Protein AF-A0A7X7LX62-F1 (afdb_monomer)

Secondary structure (DSSP, 8-state):
-IIIIIIHHHHHIIIIIIIIIIIIHHTT-HHHHHHHHHHHHHHHHHHHHHHHHHHHHHHH-HHHHHHHHHHHHHHHHHHHHHHHHHHHHHHGGGHHHHHHHHHHHHHHHHHHTT---

Organism: NCBI:txid1792543

Foldseek 3Di:
DQPLQQQLLLCLCLPLVPQQVPQCVVVVNVVVNVVCVCSNVVNVVVVVVVLVVLLVQLVVDVVSLVVSLVVNVVSNVVNLVVCLVVLCVRPPPCSVVVSVVSSVVSQVSSVVSVHHD

Structure (mmCIF, N/CA/C/O backbone):
data_AF-A0A7X7LX62-F1
#
_entry.id   AF-A0A7X7LX62-F1
#
loop_
_atom_site.group_PDB
_atom_site.id
_atom_site.type_symbol
_atom_site.label_atom_id
_atom_site.label_alt_id
_atom_site.label_comp_id
_atom_site.label_asym_id
_atom_site.label_entity_id
_atom_site.label_seq_id
_atom_site.pdbx_PDB_ins_code
_atom_site.Cartn_x
_atom_site.Cartn_y
_atom_site.Cartn_z
_atom_site.occupancy
_atom_site.B_iso_or_equiv
_atom_site.auth_seq_id
_atom_site.auth_comp_id
_atom_site.auth_asym_id
_atom_site.auth_atom_id
_atom_site.pdbx_PDB_model_num
ATOM 1 N N . VAL A 1 1 ? -6.828 7.162 7.635 1.00 95.69 1 VAL A N 1
ATOM 2 C CA . VAL A 1 1 ? -7.080 5.825 7.038 1.00 95.69 1 VAL A CA 1
ATOM 3 C C . VAL A 1 1 ? -6.898 5.835 5.524 1.00 95.69 1 VAL A C 1
ATOM 5 O O . VAL A 1 1 ? -5.936 5.240 5.070 1.00 95.69 1 VAL A O 1
ATOM 8 N N . ALA A 1 2 ? -7.731 6.539 4.746 1.00 98.12 2 ALA A N 1
ATOM 9 C CA . ALA A 1 2 ? -7.665 6.495 3.277 1.00 98.12 2 ALA A CA 1
ATOM 10 C C . ALA A 1 2 ? -6.294 6.885 2.683 1.00 98.12 2 ALA A C 1
ATOM 12 O O . ALA A 1 2 ? -5.709 6.101 1.949 1.00 98.12 2 ALA A O 1
ATOM 13 N N . GLN A 1 3 ? -5.763 8.059 3.044 1.00 98.31 3 GLN A N 1
ATOM 14 C CA . GLN A 1 3 ? -4.484 8.549 2.514 1.00 98.31 3 GLN A CA 1
ATOM 15 C C . GLN A 1 3 ? -3.289 7.809 3.131 1.00 98.31 3 GLN A C 1
ATOM 17 O O . GLN A 1 3 ? -2.702 6.938 2.502 1.00 98.31 3 GLN A O 1
ATOM 22 N N . ASN A 1 4 ? -2.970 8.110 4.396 1.00 98.31 4 ASN A N 1
ATOM 23 C CA . ASN A 1 4 ? -1.693 7.695 4.989 1.00 98.31 4 ASN A CA 1
ATOM 24 C C . ASN A 1 4 ? -1.580 6.210 5.316 1.00 98.31 4 ASN A C 1
ATOM 26 O O . ASN A 1 4 ? -0.478 5.714 5.518 1.00 98.31 4 ASN A O 1
ATOM 30 N N . VAL A 1 5 ? -2.710 5.499 5.388 1.00 98.31 5 VAL A N 1
ATOM 31 C CA . VAL A 1 5 ? -2.693 4.057 5.633 1.00 98.31 5 VAL A CA 1
ATOM 32 C C . VAL A 1 5 ? -2.868 3.327 4.315 1.00 98.31 5 VAL A C 1
ATOM 34 O O . VAL A 1 5 ? -1.946 2.639 3.904 1.00 98.31 5 VAL A O 1
ATOM 37 N N . ALA A 1 6 ? -4.019 3.479 3.655 1.00 98.56 6 ALA A N 1
ATOM 38 C CA . ALA A 1 6 ? -4.370 2.664 2.497 1.00 98.56 6 ALA A CA 1
ATOM 39 C C . ALA A 1 6 ? -3.624 3.070 1.217 1.00 98.56 6 ALA A C 1
ATOM 41 O O . ALA A 1 6 ? -2.967 2.223 0.62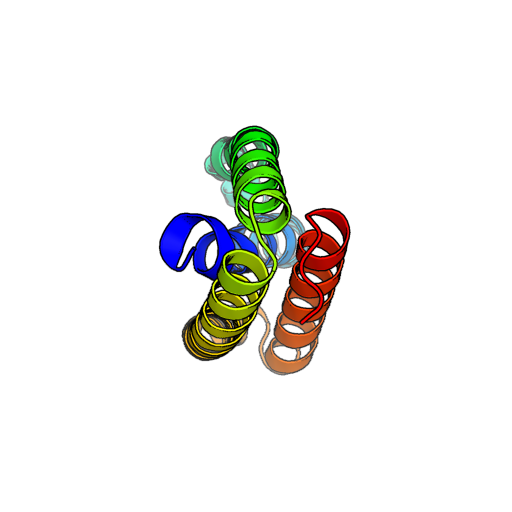5 1.00 98.56 6 ALA A O 1
ATOM 42 N N . LEU A 1 7 ? -3.705 4.332 0.778 1.00 98.69 7 LEU A N 1
ATOM 43 C CA . LEU A 1 7 ? -3.017 4.761 -0.444 1.00 98.69 7 LEU A CA 1
ATOM 44 C C . LEU A 1 7 ? -1.499 4.713 -0.270 1.00 98.69 7 LEU A C 1
ATOM 46 O O . LEU A 1 7 ? -0.842 3.967 -0.988 1.00 98.69 7 LEU A O 1
ATOM 50 N N . ASP A 1 8 ? -0.953 5.431 0.713 1.00 98.62 8 ASP A N 1
ATOM 51 C CA . ASP A 1 8 ? 0.497 5.491 0.933 1.00 98.62 8 ASP A CA 1
ATOM 52 C C . ASP A 1 8 ? 1.055 4.093 1.278 1.00 98.62 8 ASP A C 1
ATOM 54 O O . ASP A 1 8 ? 2.149 3.727 0.856 1.00 98.62 8 ASP A O 1
ATOM 58 N N . GLY A 1 9 ? 0.268 3.265 1.977 1.00 98.19 9 GLY A N 1
ATOM 59 C CA . GLY A 1 9 ? 0.634 1.895 2.339 1.00 98.19 9 GLY A CA 1
ATOM 60 C C . GLY A 1 9 ? 0.782 0.916 1.184 1.00 98.19 9 GLY A C 1
ATOM 61 O O . GLY A 1 9 ? 1.445 -0.098 1.376 1.00 98.19 9 GLY A O 1
ATOM 62 N N . LEU A 1 10 ? 0.178 1.204 0.032 1.00 98.69 10 LEU A N 1
ATOM 63 C CA . LEU A 1 10 ? 0.346 0.419 -1.191 1.00 98.69 10 LEU A CA 1
ATOM 64 C C . LEU A 1 10 ? 1.269 1.134 -2.182 1.00 98.69 10 LEU A C 1
ATOM 66 O O . LEU A 1 10 ? 2.100 0.496 -2.817 1.00 98.69 10 LEU A O 1
ATOM 70 N N . LEU A 1 11 ? 1.149 2.459 -2.294 1.00 98.50 11 LEU A N 1
ATOM 71 C CA . LEU A 1 11 ? 1.892 3.271 -3.252 1.00 98.50 11 LEU A CA 1
ATOM 72 C C . LEU A 1 11 ? 3.391 3.233 -2.981 1.00 98.50 11 LEU A C 1
ATOM 74 O O . LEU A 1 11 ? 4.149 3.008 -3.917 1.00 98.50 11 LEU A O 1
ATOM 78 N N . TYR A 1 12 ? 3.828 3.448 -1.737 1.00 98.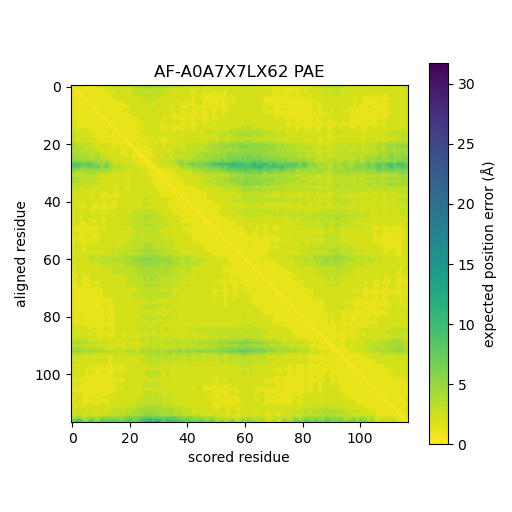38 12 TYR A N 1
ATOM 79 C CA . TYR A 1 12 ? 5.261 3.553 -1.457 1.00 98.38 12 TYR A CA 1
ATOM 80 C C . TYR A 1 12 ? 6.014 2.236 -1.690 1.00 98.38 12 TYR A C 1
ATOM 82 O O . TYR A 1 12 ? 7.003 2.276 -2.424 1.00 98.38 12 TYR A O 1
ATOM 90 N N . PRO A 1 13 ? 5.537 1.079 -1.182 1.00 97.69 13 PRO A N 1
ATOM 91 C CA . PRO A 1 13 ?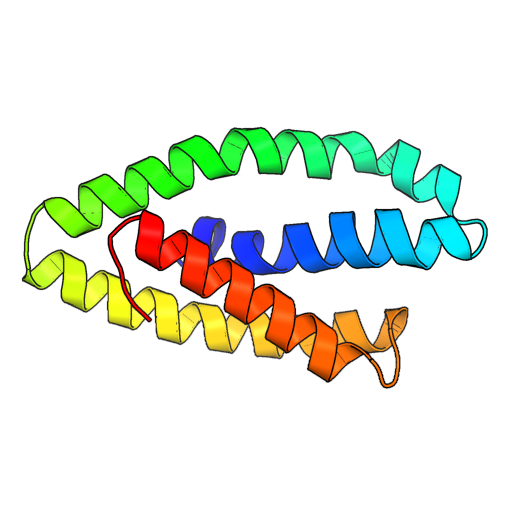 6.153 -0.205 -1.506 1.00 97.69 13 PRO A CA 1
ATOM 92 C C . PRO A 1 13 ? 6.113 -0.515 -3.006 1.00 97.69 13 PRO A C 1
ATOM 94 O O . PRO A 1 13 ? 7.120 -0.902 -3.586 1.00 97.69 13 PRO A O 1
ATOM 97 N N . LEU A 1 14 ? 4.975 -0.288 -3.672 1.00 98.25 14 LEU A N 1
ATOM 98 C CA . LEU A 1 14 ? 4.847 -0.591 -5.098 1.00 98.25 14 LEU A CA 1
ATOM 99 C C . LEU A 1 14 ? 5.778 0.271 -5.962 1.00 98.25 14 LEU A C 1
ATOM 101 O O . LEU A 1 14 ? 6.448 -0.241 -6.854 1.00 98.25 14 LEU A O 1
ATOM 105 N N . VAL A 1 15 ? 5.780 1.586 -5.745 1.00 97.81 15 VAL A N 1
ATOM 106 C CA . VAL A 1 15 ? 6.468 2.533 -6.627 1.00 97.81 15 VAL A CA 1
ATOM 107 C C . VAL A 1 15 ? 7.946 2.622 -6.290 1.00 97.81 15 VAL A C 1
ATOM 109 O O . VAL A 1 15 ? 8.770 2.456 -7.183 1.00 97.81 15 VAL A O 1
ATOM 112 N N . TYR A 1 16 ? 8.293 2.902 -5.037 1.00 97.25 16 TYR A N 1
ATOM 113 C CA . TYR A 1 16 ? 9.678 3.211 -4.693 1.00 97.25 16 TYR A CA 1
ATOM 114 C C . TYR A 1 16 ? 10.494 1.948 -4.437 1.00 97.25 16 TYR A C 1
ATOM 116 O O . TYR A 1 16 ? 11.588 1.840 -4.974 1.00 97.25 16 TYR A O 1
ATOM 124 N N . GLU A 1 17 ? 9.939 0.958 -3.734 1.00 94.88 17 GLU A N 1
ATOM 125 C CA . GLU A 1 17 ? 10.665 -0.292 -3.472 1.00 94.88 17 GLU A CA 1
ATOM 126 C C . GLU A 1 17 ? 10.639 -1.206 -4.719 1.00 94.88 17 GLU A C 1
ATOM 128 O O . GLU A 1 17 ? 11.677 -1.493 -5.307 1.00 94.88 17 GLU A O 1
ATOM 133 N N . THR A 1 18 ? 9.462 -1.608 -5.216 1.00 95.50 18 THR A N 1
ATOM 134 C CA . THR A 1 18 ? 9.402 -2.580 -6.327 1.00 95.50 18 THR A CA 1
ATOM 135 C C . THR A 1 18 ? 9.699 -1.978 -7.705 1.00 95.50 18 THR A C 1
ATOM 137 O O . THR A 1 18 ? 10.492 -2.523 -8.471 1.00 95.50 18 THR A O 1
ATOM 140 N N . ILE A 1 19 ? 9.045 -0.882 -8.097 1.00 96.06 19 ILE A N 1
ATOM 141 C CA . ILE A 1 19 ? 9.216 -0.353 -9.462 1.00 96.06 19 ILE A CA 1
ATOM 142 C C . ILE A 1 19 ? 10.569 0.345 -9.618 1.00 96.06 19 ILE A C 1
ATOM 144 O O . ILE A 1 19 ? 11.269 0.093 -10.599 1.00 96.06 19 ILE A O 1
ATOM 148 N N . VAL A 1 20 ? 10.931 1.234 -8.694 1.00 95.81 20 VAL A N 1
ATOM 149 C CA . VAL A 1 20 ? 12.156 2.029 -8.816 1.00 95.81 20 VAL A CA 1
ATOM 150 C C . VAL A 1 20 ? 13.383 1.236 -8.370 1.00 95.81 20 VAL A C 1
ATOM 152 O O . VAL A 1 20 ? 14.283 1.024 -9.192 1.00 95.81 20 VAL A O 1
ATOM 155 N N . ASP A 1 21 ? 13.421 0.793 -7.113 1.00 92.88 21 ASP A N 1
ATOM 156 C CA . ASP A 1 21 ? 14.633 0.207 -6.535 1.00 92.88 21 ASP A CA 1
ATOM 157 C C . ASP A 1 21 ? 14.946 -1.179 -7.123 1.00 92.88 21 ASP A C 1
ATOM 159 O O . ASP A 1 21 ? 16.120 -1.454 -7.377 1.00 92.88 21 ASP A O 1
ATOM 163 N N . ASP A 1 22 ? 13.936 -1.991 -7.464 1.00 92.31 22 ASP A N 1
ATOM 164 C CA . ASP A 1 22 ? 14.161 -3.286 -8.124 1.00 92.31 22 ASP A CA 1
ATOM 165 C C . ASP A 1 22 ? 14.148 -3.184 -9.662 1.00 92.31 22 ASP A C 1
ATOM 167 O O . ASP A 1 22 ? 15.162 -3.415 -10.333 1.00 92.31 22 ASP A O 1
ATOM 171 N N . VAL A 1 23 ? 12.995 -2.860 -10.262 1.00 93.00 23 VAL A N 1
ATOM 172 C CA . VAL A 1 23 ? 12.797 -3.032 -11.713 1.00 93.00 23 VAL A CA 1
ATOM 173 C C . VAL A 1 23 ? 13.586 -2.017 -12.532 1.00 93.00 23 VAL A C 1
ATOM 175 O O . VAL A 1 23 ? 14.375 -2.421 -13.390 1.00 93.00 23 VAL A O 1
ATOM 178 N N . LEU A 1 24 ? 13.422 -0.718 -12.280 1.00 91.81 24 LEU A N 1
ATOM 179 C CA . LEU A 1 24 ? 14.117 0.314 -13.050 1.00 91.81 24 LEU A CA 1
ATOM 180 C C . LEU A 1 24 ? 15.624 0.246 -12.831 1.00 91.81 24 LEU A C 1
ATOM 182 O O . LEU A 1 24 ? 16.369 0.303 -13.808 1.00 91.81 24 LEU A O 1
ATOM 186 N N . SER A 1 25 ? 16.089 0.058 -11.594 1.00 92.00 25 SER A N 1
ATOM 187 C CA . SER A 1 25 ? 17.517 -0.128 -11.315 1.00 92.00 25 SER A CA 1
ATOM 188 C C . SER A 1 25 ? 18.121 -1.285 -12.114 1.00 92.00 25 SER A C 1
ATOM 190 O O . SER A 1 25 ? 19.188 -1.112 -12.705 1.00 92.00 25 SER A O 1
ATOM 192 N N . SER A 1 26 ? 17.422 -2.423 -12.230 1.00 91.81 26 SER A N 1
ATOM 193 C CA . SER A 1 26 ? 17.882 -3.560 -13.047 1.00 91.81 26 SER A CA 1
ATOM 194 C C . SER A 1 26 ? 17.950 -3.262 -14.555 1.00 91.81 26 SER A C 1
ATOM 196 O O . SER A 1 26 ? 18.684 -3.926 -15.285 1.00 91.81 26 SER A O 1
ATOM 198 N N . GLN A 1 27 ? 17.230 -2.236 -15.022 1.00 92.75 27 GLN A N 1
ATOM 199 C CA . GLN A 1 27 ? 17.168 -1.797 -16.421 1.00 92.75 27 GLN A CA 1
ATOM 200 C C . GLN A 1 27 ? 18.012 -0.535 -16.694 1.00 92.75 27 GLN A C 1
ATOM 202 O O . GLN A 1 27 ? 17.824 0.135 -17.708 1.00 92.75 27 GLN A O 1
ATOM 207 N N . GLY A 1 28 ? 18.952 -0.195 -15.803 1.00 92.06 28 GLY A N 1
ATOM 208 C CA . GLY A 1 28 ? 19.841 0.966 -15.954 1.00 92.06 28 GLY A CA 1
ATOM 209 C C . GLY A 1 28 ? 19.292 2.278 -15.377 1.00 92.06 28 GLY A C 1
ATOM 210 O O . GLY A 1 28 ? 19.889 3.335 -15.564 1.00 92.06 28 GLY A O 1
ATOM 211 N N . GLY A 1 29 ? 18.178 2.222 -14.647 1.00 92.81 29 GLY A N 1
ATOM 212 C CA . GLY A 1 29 ? 17.510 3.349 -13.995 1.00 92.81 29 GLY A CA 1
ATOM 213 C C . GLY A 1 29 ? 18.055 3.726 -12.613 1.00 92.81 29 GLY A C 1
ATOM 214 O O . GLY A 1 29 ? 17.382 4.451 -11.889 1.00 92.81 29 GLY A O 1
ATOM 215 N N . THR A 1 30 ? 19.257 3.287 -12.226 1.00 93.88 30 THR A N 1
ATOM 216 C CA . THR A 1 30 ? 19.826 3.517 -10.879 1.00 93.88 30 THR A CA 1
ATOM 217 C C . THR A 1 30 ? 19.871 4.995 -10.471 1.00 93.88 30 THR A C 1
ATOM 219 O O . THR A 1 30 ? 19.681 5.322 -9.304 1.00 93.88 30 THR A O 1
ATOM 222 N N . ALA A 1 31 ? 20.074 5.916 -11.421 1.00 95.50 31 ALA A N 1
ATOM 223 C CA . ALA A 1 31 ? 20.039 7.350 -11.129 1.00 95.50 31 ALA A CA 1
ATOM 224 C C . ALA A 1 31 ? 18.663 7.812 -10.609 1.00 95.50 31 ALA A C 1
ATOM 226 O O . ALA A 1 31 ? 18.601 8.719 -9.784 1.00 95.50 31 ALA A O 1
ATOM 227 N N . VAL A 1 32 ? 17.570 7.178 -11.051 1.00 94.69 32 VAL A N 1
ATOM 228 C CA . VAL A 1 32 ? 16.217 7.456 -10.550 1.00 94.69 32 VAL A CA 1
ATOM 229 C C . VAL A 1 32 ? 16.095 7.004 -9.099 1.00 94.69 32 VAL A C 1
ATOM 231 O O . 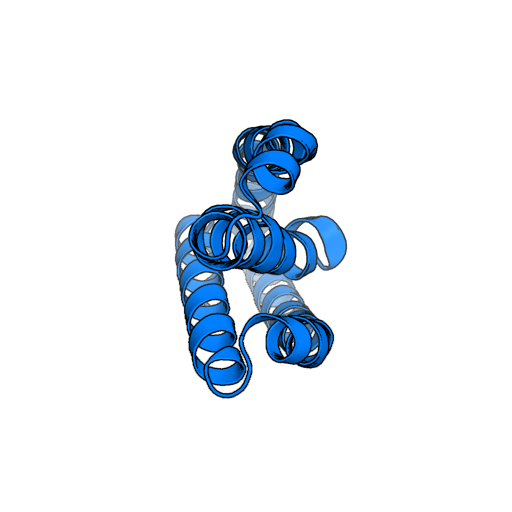VAL A 1 32 ? 15.680 7.812 -8.277 1.00 94.69 32 VAL A O 1
ATOM 234 N N . ALA A 1 33 ? 16.548 5.789 -8.769 1.00 93.75 33 ALA A N 1
ATOM 235 C CA . ALA A 1 33 ? 16.569 5.289 -7.391 1.00 93.75 33 ALA A CA 1
ATOM 236 C C . ALA A 1 33 ? 17.339 6.232 -6.451 1.00 93.75 33 ALA A C 1
ATOM 238 O O . ALA A 1 33 ? 16.833 6.631 -5.405 1.00 93.75 33 ALA A O 1
ATOM 239 N N . MET A 1 34 ? 18.511 6.717 -6.880 1.00 95.00 34 MET A N 1
ATOM 240 C CA . MET A 1 34 ? 19.279 7.705 -6.110 1.00 95.00 34 MET A CA 1
ATOM 241 C C . MET A 1 34 ? 18.515 9.019 -5.885 1.00 95.00 34 MET A C 1
ATOM 243 O O . MET A 1 34 ? 18.599 9.602 -4.805 1.00 95.00 34 MET A O 1
ATOM 247 N N . LEU A 1 35 ? 17.775 9.499 -6.889 1.00 97.50 35 LEU A N 1
ATOM 248 C CA . LEU A 1 35 ? 16.977 10.725 -6.787 1.00 97.50 35 LEU A CA 1
ATOM 249 C C . LEU A 1 35 ? 15.721 10.544 -5.925 1.00 97.50 35 LEU A C 1
ATOM 251 O O . LEU A 1 35 ? 15.204 11.531 -5.401 1.00 97.50 35 LEU A O 1
ATOM 255 N N . THR A 1 36 ? 15.231 9.311 -5.771 1.00 96.94 36 THR A N 1
ATOM 256 C CA . THR A 1 36 ? 14.017 9.002 -5.007 1.00 96.94 36 THR A CA 1
ATOM 257 C C . THR A 1 36 ? 14.270 8.335 -3.658 1.00 96.94 36 THR A C 1
ATOM 259 O O . THR A 1 36 ? 13.307 8.040 -2.956 1.00 96.94 36 THR A O 1
ATOM 262 N N . GLN A 1 37 ? 15.527 8.155 -3.244 1.00 95.94 37 GLN A N 1
ATOM 263 C CA . GLN A 1 37 ? 15.878 7.519 -1.966 1.00 95.94 37 GLN A CA 1
ATOM 264 C C . GLN A 1 37 ? 15.168 8.163 -0.766 1.00 95.94 37 GLN A C 1
ATOM 266 O O . GLN A 1 37 ? 14.711 7.476 0.146 1.00 95.94 37 GLN A O 1
ATOM 271 N N . PHE A 1 38 ? 15.010 9.491 -0.798 1.00 97.44 38 PHE A N 1
ATOM 272 C CA . PHE A 1 38 ? 14.294 10.227 0.241 1.00 97.44 38 PHE A CA 1
ATOM 273 C C . PHE A 1 38 ? 12.872 9.692 0.468 1.00 97.44 38 PHE A C 1
ATOM 275 O O . PHE A 1 38 ? 12.406 9.659 1.601 1.00 97.44 38 PHE A O 1
ATOM 282 N N . MET A 1 39 ? 12.175 9.265 -0.587 1.00 98.00 39 MET A N 1
ATOM 283 C CA . MET A 1 39 ? 10.795 8.792 -0.504 1.00 98.00 39 MET A CA 1
ATOM 284 C C . MET A 1 39 ? 10.713 7.459 0.246 1.00 98.00 39 MET A C 1
ATOM 286 O O . MET A 1 39 ? 9.829 7.297 1.092 1.00 98.00 39 MET A O 1
ATOM 290 N N . THR A 1 40 ? 11.651 6.544 -0.015 1.00 95.12 40 THR A N 1
ATOM 291 C CA . THR A 1 40 ? 11.777 5.261 0.694 1.00 95.12 40 THR A CA 1
ATOM 292 C C . THR A 1 40 ? 12.075 5.490 2.177 1.00 95.12 40 THR A C 1
ATOM 294 O O . THR A 1 40 ? 11.363 4.975 3.046 1.00 95.12 40 THR A O 1
ATOM 297 N N . ASP A 1 41 ? 13.062 6.337 2.483 1.00 96.94 41 ASP A N 1
ATOM 298 C CA . ASP A 1 41 ? 13.470 6.628 3.862 1.00 96.94 41 ASP A CA 1
ATOM 299 C C . ASP A 1 41 ? 12.347 7.324 4.648 1.00 96.94 41 ASP A C 1
ATOM 301 O O . ASP A 1 41 ? 12.009 6.932 5.771 1.00 96.94 41 ASP A O 1
ATOM 305 N N . TRP A 1 42 ? 11.705 8.318 4.028 1.00 97.75 42 TRP A N 1
ATOM 306 C CA . TRP A 1 42 ? 10.589 9.053 4.616 1.00 97.75 42 TRP A CA 1
ATOM 307 C C . TRP A 1 42 ? 9.413 8.133 4.940 1.00 97.75 42 TRP A C 1
ATOM 309 O O . TRP A 1 42 ? 8.821 8.237 6.017 1.00 97.75 42 TRP A O 1
ATOM 319 N N . PHE A 1 43 ? 9.066 7.202 4.051 1.00 97.75 43 PHE A N 1
ATOM 320 C CA . PHE A 1 43 ? 7.978 6.265 4.314 1.00 97.75 43 PHE A CA 1
ATOM 321 C C . PHE A 1 43 ? 8.330 5.264 5.416 1.00 97.75 43 PHE A C 1
ATOM 323 O O . PHE A 1 43 ? 7.503 4.991 6.291 1.00 97.75 43 PHE A O 1
ATOM 330 N N . ALA A 1 44 ? 9.564 4.754 5.432 1.00 96.56 44 ALA A N 1
ATOM 331 C CA . ALA A 1 44 ? 10.040 3.861 6.484 1.00 96.56 44 ALA A CA 1
ATOM 332 C C . ALA A 1 44 ? 9.969 4.511 7.879 1.00 96.56 44 ALA A C 1
ATOM 334 O O . ALA A 1 44 ? 9.677 3.825 8.869 1.00 96.56 44 ALA A O 1
ATOM 335 N N . GLU A 1 45 ? 10.201 5.822 7.970 1.00 97.62 45 GLU A N 1
ATOM 336 C CA . GLU A 1 45 ? 10.025 6.595 9.197 1.00 97.62 45 GLU A CA 1
ATOM 337 C C . GLU A 1 45 ? 8.546 6.860 9.507 1.00 97.62 45 GLU A C 1
ATOM 339 O O . GLU A 1 45 ? 8.056 6.490 10.579 1.00 97.62 45 GLU A O 1
ATOM 344 N N . THR A 1 46 ? 7.813 7.465 8.571 1.00 97.00 46 THR A N 1
ATOM 345 C CA . THR A 1 46 ? 6.451 7.958 8.814 1.00 97.00 46 THR A CA 1
ATOM 346 C C . THR A 1 46 ? 5.435 6.845 9.026 1.00 97.00 46 THR A C 1
ATOM 348 O O . THR A 1 46 ? 4.540 6.986 9.863 1.00 97.00 46 THR A O 1
ATOM 351 N N . ARG A 1 47 ? 5.605 5.683 8.382 1.00 96.94 47 ARG A N 1
ATOM 352 C CA . ARG A 1 47 ? 4.707 4.539 8.598 1.00 96.94 47 ARG A CA 1
ATOM 353 C C . ARG A 1 47 ? 4.646 4.105 10.066 1.00 96.94 47 ARG A C 1
ATOM 355 O O . ARG A 1 47 ? 3.622 3.594 10.501 1.00 96.94 47 ARG A O 1
ATOM 362 N N . LYS A 1 48 ? 5.705 4.343 10.856 1.00 97.75 48 LYS A N 1
ATOM 363 C CA . LYS A 1 48 ? 5.760 3.954 12.277 1.00 97.75 48 LYS A CA 1
ATOM 364 C C . LYS A 1 48 ? 4.717 4.690 13.112 1.00 97.75 48 LYS A C 1
ATOM 366 O O . LYS A 1 48 ? 4.018 4.059 13.903 1.00 97.75 48 LYS A O 1
ATOM 371 N N . TRP A 1 49 ? 4.610 6.012 12.952 1.00 98.00 49 TRP A N 1
ATOM 372 C CA . TRP A 1 49 ? 3.621 6.783 13.707 1.00 98.00 49 TRP A CA 1
ATOM 373 C C . TRP A 1 49 ? 2.208 6.519 13.178 1.00 98.00 49 TRP A C 1
ATOM 375 O O . TRP A 1 49 ? 1.281 6.421 13.977 1.00 98.00 49 TRP A O 1
ATOM 385 N N . VAL A 1 50 ? 2.053 6.300 11.866 1.00 98.38 50 VAL A N 1
ATOM 386 C CA . VAL A 1 50 ? 0.768 5.931 11.254 1.00 98.38 50 VAL A CA 1
ATOM 387 C C . VAL A 1 50 ? 0.246 4.605 11.818 1.00 98.38 50 VAL A C 1
ATOM 389 O O . VAL A 1 50 ? -0.900 4.537 12.267 1.00 98.38 50 VAL A O 1
ATOM 392 N N . ASP A 1 51 ? 1.084 3.566 11.853 1.00 98.31 51 ASP A N 1
ATOM 393 C CA . ASP A 1 51 ? 0.723 2.254 12.401 1.00 98.31 51 ASP A CA 1
ATOM 394 C C . ASP A 1 51 ? 0.395 2.349 13.902 1.00 98.31 51 ASP A C 1
ATOM 396 O O . ASP A 1 51 ? -0.557 1.722 14.375 1.00 98.31 51 ASP A O 1
ATOM 400 N N . ALA A 1 52 ? 1.129 3.175 14.657 1.00 98.50 52 ALA A N 1
ATOM 401 C CA . ALA A 1 52 ? 0.834 3.431 16.066 1.00 98.50 52 ALA A CA 1
ATOM 402 C C . ALA A 1 52 ? -0.536 4.108 16.257 1.00 98.50 52 ALA A C 1
ATOM 404 O O . ALA A 1 52 ? -1.294 3.708 17.142 1.00 98.50 52 ALA A O 1
ATOM 405 N N . THR A 1 53 ? -0.891 5.079 15.409 1.00 98.38 53 THR A N 1
ATOM 406 C CA . THR A 1 53 ? -2.213 5.722 15.432 1.00 98.38 53 THR A CA 1
ATOM 407 C C . THR A 1 53 ? -3.331 4.729 15.119 1.00 98.38 53 THR A C 1
ATOM 409 O O . THR A 1 53 ? -4.334 4.712 15.831 1.00 98.38 53 THR A O 1
ATOM 412 N N . VAL A 1 54 ? -3.162 3.867 14.106 1.00 98.44 54 VAL A N 1
ATOM 413 C CA . VAL A 1 54 ? -4.135 2.802 13.788 1.00 98.44 54 VAL A CA 1
ATOM 414 C C . VAL A 1 54 ? -4.319 1.870 14.983 1.00 98.44 54 VAL A C 1
ATOM 416 O O . VAL A 1 54 ? -5.453 1.573 15.354 1.00 98.44 54 VAL A O 1
ATOM 419 N N . LYS A 1 55 ? -3.216 1.462 15.619 1.00 98.50 55 LYS A N 1
ATOM 420 C CA . LYS A 1 55 ? -3.240 0.572 16.782 1.00 98.50 55 LYS A CA 1
ATOM 421 C C . LYS A 1 55 ? -3.988 1.164 17.968 1.00 98.50 55 LYS A C 1
ATOM 423 O O . LYS A 1 55 ? -4.792 0.464 18.575 1.00 98.50 55 LYS A O 1
ATOM 428 N N . ILE A 1 56 ? -3.732 2.429 18.295 1.00 98.56 56 ILE A N 1
ATOM 429 C CA . ILE A 1 56 ? -4.425 3.115 19.393 1.00 98.56 56 ILE A CA 1
ATOM 430 C C . ILE A 1 56 ? -5.917 3.234 19.070 1.00 98.56 56 ILE A C 1
ATOM 432 O O . ILE A 1 56 ? -6.744 2.819 19.875 1.00 98.56 56 ILE A O 1
ATOM 436 N N . ALA A 1 57 ? -6.266 3.702 17.867 1.00 98.19 57 ALA A N 1
ATOM 437 C CA . ALA A 1 57 ? -7.661 3.865 17.462 1.00 98.19 57 ALA A CA 1
ATOM 438 C C . ALA A 1 57 ? -8.444 2.540 17.493 1.00 98.19 57 ALA A C 1
ATOM 440 O O . ALA A 1 57 ? -9.579 2.509 17.962 1.00 98.19 57 ALA A O 1
ATOM 441 N N . ALA A 1 58 ? -7.835 1.441 17.034 1.00 98.06 58 ALA A N 1
ATOM 442 C CA . ALA A 1 58 ? -8.452 0.116 17.040 1.00 98.06 58 ALA A CA 1
ATOM 443 C C . ALA A 1 58 ? -8.547 -0.518 18.440 1.00 98.06 58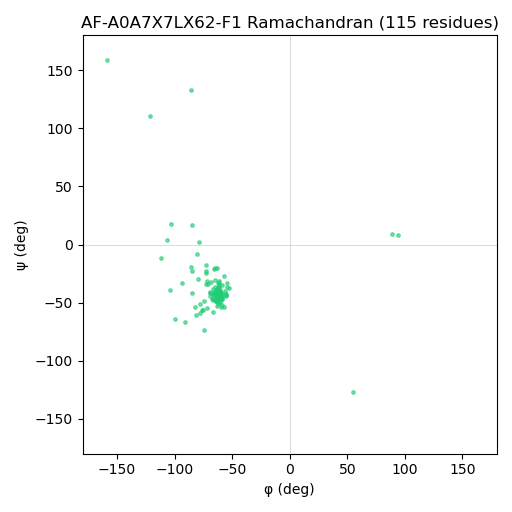 ALA A C 1
ATOM 445 O O . ALA A 1 58 ? -9.378 -1.398 18.649 1.00 98.06 58 ALA A O 1
ATOM 446 N N . ALA A 1 59 ? -7.688 -0.118 19.381 1.00 98.19 59 ALA A N 1
ATOM 447 C CA . ALA A 1 59 ? -7.712 -0.610 20.758 1.00 98.19 59 ALA A CA 1
ATOM 448 C C . ALA A 1 59 ? -8.689 0.164 21.659 1.00 98.19 59 ALA A C 1
ATOM 450 O O . ALA A 1 59 ? -9.071 -0.357 22.703 1.00 98.19 59 ALA A O 1
ATOM 451 N N . GLU A 1 60 ? -9.085 1.375 21.260 1.00 98.50 60 GLU A N 1
ATOM 452 C CA . GLU A 1 60 ? -9.948 2.258 22.052 1.00 98.50 60 GLU A CA 1
ATOM 453 C C . GLU A 1 60 ? -11.336 1.653 22.317 1.00 98.50 60 GLU A C 1
ATOM 455 O O . GLU A 1 60 ? -11.846 1.739 23.431 1.00 98.50 60 GLU A O 1
ATOM 460 N N . SER A 1 61 ? -11.951 1.013 21.314 1.00 98.31 61 SER A N 1
ATOM 461 C CA . SER A 1 61 ? -13.214 0.289 21.494 1.00 98.31 61 SER A CA 1
ATOM 462 C C . SER A 1 61 ? -13.465 -0.761 20.398 1.00 98.31 61 SER A C 1
ATOM 464 O O . SER A 1 61 ? -12.907 -0.650 19.297 1.00 98.31 61 SER A O 1
ATOM 466 N N . PRO A 1 62 ? -14.319 -1.775 20.654 1.00 98.00 62 PRO A N 1
ATOM 467 C CA . PRO A 1 62 ? -14.753 -2.725 19.628 1.00 98.00 62 PRO A CA 1
ATOM 468 C C . PRO A 1 62 ? -15.407 -2.049 18.413 1.00 98.00 62 PRO A C 1
ATOM 470 O O . PRO A 1 62 ? -15.113 -2.412 17.277 1.00 98.00 62 PRO A O 1
ATOM 473 N N . GLU A 1 63 ? -16.222 -1.017 18.632 1.00 98.25 63 GLU A N 1
ATOM 474 C CA . GLU A 1 63 ? -16.924 -0.280 17.575 1.00 98.25 63 GLU A CA 1
ATOM 475 C C . GLU A 1 63 ? -15.939 0.484 16.681 1.00 98.25 63 GLU A C 1
ATOM 477 O O . GLU A 1 63 ? -16.054 0.462 15.453 1.00 98.25 63 GLU A O 1
ATOM 482 N N . ASN A 1 64 ? -14.914 1.112 17.272 1.00 98.19 64 ASN A N 1
ATOM 483 C CA . ASN A 1 64 ? -13.848 1.745 16.498 1.00 98.19 64 ASN A CA 1
ATOM 484 C C . ASN A 1 64 ? -13.111 0.716 15.642 1.00 98.19 64 ASN A C 1
ATOM 486 O O . ASN A 1 64 ? -12.817 0.981 14.476 1.00 98.19 64 ASN A O 1
ATOM 490 N N . LYS A 1 65 ? -12.831 -0.469 16.191 1.00 98.25 65 LYS A N 1
ATOM 491 C CA . LYS A 1 65 ? -12.180 -1.547 15.444 1.00 98.25 65 LYS A CA 1
ATOM 492 C C . LYS A 1 65 ? -13.010 -1.994 14.236 1.00 98.25 65 LYS A C 1
ATOM 494 O O . LYS A 1 65 ? -12.437 -2.200 13.166 1.00 98.25 65 LYS A O 1
ATOM 499 N N . GLU A 1 66 ? -14.330 -2.088 14.374 1.00 98.06 66 GLU A N 1
ATOM 500 C CA . GLU A 1 66 ? -15.244 -2.408 13.268 1.00 98.06 66 GLU A CA 1
ATOM 501 C C . GLU A 1 66 ? -15.234 -1.328 12.176 1.00 98.06 66 GLU A C 1
ATOM 503 O O . GLU A 1 66 ? -15.062 -1.640 10.992 1.00 98.06 66 GLU A O 1
ATOM 508 N N . VAL A 1 67 ? -15.332 -0.048 12.557 1.00 98.38 67 VAL A N 1
ATOM 509 C CA . VAL A 1 67 ? -15.255 1.079 11.609 1.00 98.38 67 VAL A CA 1
ATOM 510 C C . VAL A 1 67 ? -13.908 1.094 10.884 1.00 98.38 67 VAL A C 1
ATOM 512 O O . VAL A 1 67 ? -13.854 1.266 9.663 1.00 98.38 67 VAL A O 1
ATOM 515 N N . MET A 1 68 ? -12.816 0.861 11.613 1.00 98.19 68 MET A N 1
ATOM 516 C CA . MET A 1 68 ? -11.471 0.791 11.048 1.00 98.19 68 MET A CA 1
ATOM 517 C C . MET A 1 68 ? -11.338 -0.353 10.042 1.00 98.19 68 MET A C 1
ATOM 519 O O . MET A 1 68 ? -10.804 -0.124 8.958 1.00 98.19 68 MET A O 1
ATOM 523 N N . ALA A 1 69 ? -11.844 -1.551 10.349 1.00 98.44 69 ALA A N 1
ATOM 524 C CA . ALA A 1 69 ? -11.820 -2.688 9.426 1.00 98.44 69 ALA A CA 1
ATOM 525 C C . ALA A 1 69 ? -12.597 -2.394 8.132 1.00 98.44 69 ALA A C 1
ATOM 527 O O . ALA A 1 69 ? -12.101 -2.663 7.033 1.00 98.44 69 ALA A O 1
ATOM 528 N N . CYS A 1 70 ? -13.774 -1.771 8.253 1.00 98.50 70 CYS A N 1
ATOM 529 C CA . CYS A 1 70 ? -14.588 -1.345 7.115 1.00 98.50 70 CYS A CA 1
ATOM 530 C C . CYS A 1 70 ? -13.834 -0.346 6.223 1.00 98.50 70 CYS A C 1
ATOM 532 O O . CYS A 1 70 ? -13.662 -0.576 5.023 1.00 98.50 70 CYS A O 1
ATOM 534 N N . TRP A 1 71 ? -13.319 0.739 6.807 1.00 98.62 71 TRP A N 1
ATOM 535 C CA . TRP A 1 71 ? -12.601 1.763 6.049 1.00 98.62 71 TRP A CA 1
ATOM 536 C C . TRP A 1 71 ? -11.301 1.239 5.446 1.00 98.62 71 TRP A C 1
ATOM 538 O O . TRP A 1 71 ? -11.003 1.544 4.293 1.00 98.62 71 TRP A O 1
ATOM 548 N N . LEU A 1 72 ? -10.517 0.463 6.195 1.00 98.62 72 LEU A N 1
ATOM 549 C CA . LEU A 1 72 ? -9.262 -0.091 5.694 1.00 98.62 72 LEU A CA 1
ATOM 550 C C . LEU A 1 72 ? -9.503 -1.018 4.504 1.00 98.62 72 LEU A C 1
ATOM 552 O O . LEU A 1 72 ? -8.817 -0.857 3.502 1.00 98.62 72 LEU A O 1
ATOM 556 N N . SER A 1 73 ? -10.499 -1.904 4.568 1.00 98.56 73 SER A N 1
ATOM 557 C CA . SER A 1 73 ? -10.850 -2.785 3.445 1.00 98.56 73 SER A CA 1
ATOM 558 C C . SER A 1 73 ? -11.298 -1.977 2.226 1.00 98.56 73 SER A C 1
ATOM 560 O O . SER A 1 73 ? -10.730 -2.109 1.144 1.00 98.56 73 SER A O 1
ATOM 562 N N . GLN A 1 74 ? -12.247 -1.053 2.420 1.00 98.69 74 GLN A N 1
ATOM 563 C CA . GLN A 1 74 ? -12.784 -0.230 1.337 1.00 98.69 74 GLN A CA 1
ATOM 564 C C . GLN A 1 74 ? -11.692 0.588 0.635 1.00 98.69 74 GLN A C 1
ATOM 566 O O . GLN A 1 74 ? -11.640 0.645 -0.595 1.00 98.69 74 GLN A O 1
ATOM 571 N N . TRP A 1 75 ? -10.830 1.256 1.402 1.00 98.81 75 TRP A N 1
ATOM 572 C CA . TRP A 1 75 ? -9.804 2.121 0.831 1.00 98.81 75 TRP A CA 1
ATOM 573 C C . TRP A 1 75 ? -8.599 1.340 0.309 1.00 98.81 75 TRP A C 1
ATOM 575 O O . TRP A 1 75 ? -8.013 1.779 -0.676 1.00 98.81 75 TRP A O 1
ATOM 585 N N . ARG A 1 76 ? -8.261 0.178 0.885 1.00 98.62 76 ARG A N 1
ATOM 586 C CA . ARG A 1 76 ? -7.250 -0.741 0.334 1.00 98.62 76 ARG A CA 1
ATOM 587 C C . ARG A 1 76 ? -7.639 -1.175 -1.074 1.00 98.62 76 ARG A C 1
ATOM 589 O O . ARG A 1 76 ? -6.849 -0.999 -1.995 1.00 98.62 76 ARG A O 1
ATOM 596 N N . ASP A 1 77 ? -8.862 -1.667 -1.252 1.00 98.69 77 ASP A N 1
ATOM 597 C CA . ASP A 1 77 ? -9.313 -2.216 -2.535 1.00 98.69 77 ASP A CA 1
ATOM 598 C C . ASP A 1 77 ? -9.410 -1.120 -3.613 1.00 98.69 77 ASP A C 1
ATOM 600 O O . ASP A 1 77 ? -9.015 -1.321 -4.768 1.00 98.69 77 ASP A O 1
ATOM 604 N N . ARG A 1 78 ? -9.856 0.087 -3.230 1.00 98.75 78 ARG A N 1
ATOM 605 C CA . ARG A 1 78 ? -9.851 1.260 -4.122 1.00 98.75 78 ARG A CA 1
ATOM 606 C C . ARG A 1 78 ? -8.439 1.698 -4.503 1.00 98.75 78 ARG A C 1
ATOM 608 O O . ARG A 1 78 ? -8.208 1.987 -5.674 1.00 98.75 78 ARG A O 1
ATOM 615 N N . SER A 1 79 ? -7.509 1.742 -3.551 1.00 98.75 79 SER A N 1
ATOM 616 C CA . SER A 1 79 ? -6.117 2.116 -3.818 1.00 98.75 79 SER A CA 1
ATOM 617 C C . SER A 1 79 ? -5.409 1.078 -4.690 1.00 98.75 79 SER A C 1
ATOM 619 O O . SER A 1 79 ? -4.751 1.458 -5.652 1.00 98.75 79 SER A O 1
ATOM 621 N N . ALA A 1 80 ? -5.608 -0.220 -4.438 1.00 98.56 80 ALA A N 1
ATOM 622 C CA . ALA A 1 80 ? -5.074 -1.293 -5.280 1.00 98.56 80 ALA A CA 1
ATOM 623 C C . ALA A 1 80 ? -5.586 -1.177 -6.726 1.00 98.56 80 ALA A C 1
ATOM 625 O O . ALA A 1 80 ? -4.799 -1.191 -7.671 1.00 98.56 80 ALA A O 1
ATOM 626 N N . SER A 1 81 ? -6.894 -0.954 -6.894 1.00 98.44 81 SER A N 1
ATOM 627 C CA . SER A 1 81 ? -7.504 -0.743 -8.214 1.00 98.44 81 SER A CA 1
ATOM 628 C C . SER A 1 81 ? -6.947 0.495 -8.926 1.00 98.44 81 SER A C 1
ATOM 630 O O . SER A 1 81 ? -6.736 0.468 -10.136 1.00 98.44 81 SER A O 1
ATOM 632 N N . ALA A 1 82 ? -6.697 1.582 -8.189 1.00 98.44 82 ALA A N 1
ATOM 633 C CA . ALA A 1 82 ? -6.146 2.819 -8.741 1.00 98.44 82 ALA A CA 1
ATOM 634 C C . ALA A 1 82 ? -4.663 2.697 -9.130 1.00 98.44 82 ALA A C 1
ATOM 636 O O . ALA A 1 82 ? -4.223 3.350 -10.075 1.00 98.44 82 ALA A O 1
ATOM 637 N N . LEU A 1 83 ? -3.898 1.867 -8.418 1.00 98.31 83 LEU A N 1
ATOM 638 C CA . LEU A 1 83 ? -2.471 1.657 -8.662 1.00 98.31 83 LEU A CA 1
ATOM 639 C C . LEU A 1 83 ? -2.193 0.612 -9.748 1.00 98.31 83 LEU A C 1
ATOM 641 O O . LEU A 1 83 ? -1.141 0.668 -10.380 1.00 98.31 83 LEU A O 1
ATOM 645 N N . LEU A 1 84 ? -3.126 -0.303 -10.018 1.00 98.25 84 LEU A N 1
ATOM 646 C CA . LEU A 1 84 ? -2.941 -1.361 -11.014 1.00 98.25 84 LEU A CA 1
ATOM 647 C C . LEU A 1 84 ? -2.576 -0.839 -12.423 1.00 98.25 84 LEU A C 1
ATOM 649 O O . LEU A 1 84 ? -1.642 -1.375 -13.021 1.00 98.25 84 LEU A O 1
ATOM 653 N N . PRO A 1 85 ? -3.207 0.221 -12.971 1.00 97.75 85 PRO A N 1
ATOM 654 C CA . PRO A 1 85 ? -2.780 0.794 -14.248 1.00 97.75 85 PRO A CA 1
ATOM 655 C C . PRO A 1 85 ? -1.346 1.337 -14.222 1.00 97.75 85 PRO A C 1
ATOM 657 O O . PRO A 1 85 ? -0.634 1.205 -15.212 1.00 97.75 85 PRO A O 1
ATOM 660 N N . VAL A 1 86 ? -0.903 1.909 -13.097 1.00 96.44 86 VAL A N 1
ATOM 661 C CA . VAL A 1 86 ? 0.476 2.400 -12.929 1.00 96.44 86 VAL A CA 1
ATOM 662 C C . VAL A 1 86 ? 1.453 1.227 -12.879 1.00 96.44 86 VAL A C 1
ATOM 664 O O . VAL A 1 86 ? 2.462 1.240 -13.580 1.00 96.44 86 VAL A O 1
ATOM 667 N N . ALA A 1 87 ? 1.117 0.178 -12.123 1.00 97.50 87 ALA A N 1
ATOM 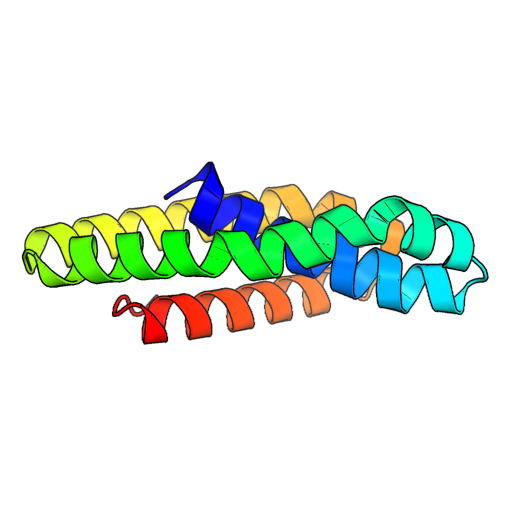668 C CA . ALA A 1 87 ? 1.896 -1.054 -12.068 1.00 97.50 87 ALA A CA 1
ATOM 669 C C . ALA A 1 87 ? 2.063 -1.676 -13.461 1.00 97.50 87 ALA A C 1
ATOM 671 O O . ALA A 1 87 ? 3.166 -2.065 -13.828 1.00 97.50 87 ALA A O 1
ATOM 672 N N . ARG A 1 88 ? 1.004 -1.701 -14.281 1.00 97.50 88 ARG A N 1
ATOM 673 C CA . ARG A 1 88 ? 1.053 -2.235 -15.654 1.00 97.50 88 ARG A CA 1
ATOM 674 C C . ARG A 1 88 ? 2.019 -1.489 -16.570 1.00 97.50 88 ARG A C 1
ATOM 676 O O . ARG A 1 88 ? 2.629 -2.132 -17.417 1.00 97.50 88 ARG A O 1
ATOM 683 N N . ILE A 1 89 ? 2.199 -0.178 -16.390 1.00 94.88 89 ILE A N 1
ATOM 684 C CA . ILE A 1 89 ? 3.167 0.606 -17.179 1.00 94.88 89 ILE A CA 1
ATOM 685 C C . ILE A 1 89 ? 4.600 0.111 -16.935 1.00 94.88 89 ILE A C 1
ATOM 687 O O . ILE A 1 89 ? 5.379 0.026 -17.880 1.00 94.88 89 ILE A O 1
ATOM 691 N N . ALA A 1 90 ? 4.947 -0.219 -15.689 1.00 92.81 90 ALA A N 1
ATOM 692 C CA . ALA A 1 90 ? 6.309 -0.603 -15.316 1.00 92.81 90 ALA A CA 1
ATOM 693 C C . ALA A 1 90 ? 6.560 -2.122 -15.335 1.00 92.81 90 ALA A C 1
ATOM 695 O O . ALA A 1 90 ? 7.673 -2.560 -15.614 1.00 92.81 90 ALA A O 1
ATOM 696 N N . LEU A 1 91 ? 5.542 -2.925 -15.014 1.00 95.25 91 LEU A N 1
ATOM 697 C CA . LEU A 1 91 ? 5.670 -4.358 -14.719 1.00 95.25 91 LEU A CA 1
ATOM 698 C C . LEU A 1 91 ? 5.031 -5.267 -15.780 1.00 95.25 91 LEU A C 1
ATOM 700 O O . LEU A 1 91 ? 5.254 -6.478 -15.748 1.00 95.25 91 LEU A O 1
ATOM 704 N N . GLY A 1 92 ? 4.234 -4.713 -16.702 1.00 95.25 92 GLY A N 1
ATOM 705 C CA . GLY A 1 92 ? 3.517 -5.488 -17.716 1.00 95.25 92 GLY A CA 1
ATOM 706 C C . GLY A 1 92 ? 2.653 -6.588 -17.092 1.00 95.25 92 GLY A C 1
ATOM 707 O O . GLY A 1 92 ? 1.877 -6.328 -16.172 1.00 95.25 92 GLY A O 1
ATOM 708 N N . ASP A 1 93 ? 2.831 -7.823 -17.562 1.00 95.31 93 ASP A N 1
ATOM 709 C CA . ASP A 1 93 ? 2.050 -8.996 -17.140 1.00 95.31 93 ASP A CA 1
ATOM 710 C C . ASP A 1 93 ? 2.217 -9.350 -15.652 1.00 95.31 93 ASP A C 1
ATOM 712 O O . ASP A 1 93 ? 1.359 -10.011 -15.073 1.00 95.31 93 ASP A O 1
ATOM 716 N N . ARG A 1 94 ? 3.292 -8.881 -15.003 1.00 95.81 94 ARG A N 1
ATOM 717 C CA . ARG A 1 94 ? 3.544 -9.115 -13.570 1.00 95.81 94 ARG A CA 1
ATOM 718 C C . ARG A 1 94 ? 2.765 -8.172 -12.651 1.00 95.81 94 ARG A C 1
ATOM 720 O O . ARG A 1 94 ? 2.804 -8.336 -11.435 1.00 95.81 94 ARG A O 1
ATOM 727 N N . ALA A 1 95 ? 2.086 -7.162 -13.196 1.00 97.38 95 ALA A N 1
ATOM 728 C CA . ALA A 1 95 ? 1.449 -6.117 -12.399 1.00 97.38 95 ALA A CA 1
ATOM 729 C C . ALA A 1 95 ? 0.384 -6.658 -11.435 1.00 97.38 95 ALA A C 1
ATOM 731 O O . ALA A 1 95 ? 0.360 -6.262 -10.272 1.00 97.38 95 ALA A O 1
ATOM 732 N N . ASP A 1 96 ? -0.479 -7.559 -11.905 1.00 97.56 96 ASP A N 1
ATOM 733 C CA . ASP A 1 96 ? -1.557 -8.128 -11.094 1.00 97.56 96 ASP A CA 1
ATOM 734 C C . ASP A 1 96 ? -1.004 -8.963 -9.916 1.00 97.56 96 ASP A C 1
ATOM 736 O O . ASP A 1 96 ? -1.493 -8.839 -8.793 1.00 97.56 96 ASP A O 1
ATOM 740 N N . GLU A 1 97 ? 0.064 -9.738 -10.141 1.00 97.69 97 GLU A N 1
ATOM 741 C CA . GLU A 1 97 ? 0.773 -10.501 -9.100 1.00 97.69 97 GLU A CA 1
ATOM 742 C C . GLU A 1 97 ? 1.398 -9.571 -8.051 1.00 97.69 97 GLU A C 1
ATOM 744 O O . GLU A 1 97 ? 1.108 -9.690 -6.862 1.00 97.69 97 GLU A O 1
ATOM 749 N N . VAL A 1 98 ? 2.192 -8.590 -8.487 1.00 97.44 98 VAL A N 1
ATOM 750 C CA . VAL A 1 98 ? 2.898 -7.674 -7.578 1.00 97.44 98 VAL A CA 1
ATOM 751 C C . VAL A 1 98 ? 1.921 -6.821 -6.765 1.00 97.44 98 VAL A C 1
ATOM 753 O O . VAL A 1 98 ? 2.107 -6.636 -5.563 1.00 97.44 98 VAL A O 1
ATOM 756 N N . VAL A 1 99 ? 0.837 -6.322 -7.370 1.00 98.38 99 VAL A N 1
ATOM 757 C CA . VAL A 1 99 ? -0.185 -5.570 -6.623 1.00 98.38 99 VAL A CA 1
ATOM 758 C C . VAL A 1 99 ? -0.850 -6.461 -5.571 1.00 98.38 99 VAL A C 1
ATOM 760 O O . VAL A 1 99 ? -1.085 -6.001 -4.450 1.00 98.38 99 VAL A O 1
ATOM 763 N N . ALA A 1 100 ? -1.116 -7.733 -5.884 1.00 98.31 100 ALA A N 1
ATOM 764 C CA . ALA A 1 100 ? -1.651 -8.677 -4.910 1.00 98.31 100 ALA A CA 1
ATOM 765 C C . ALA A 1 100 ? -0.672 -8.918 -3.747 1.00 98.31 100 ALA A C 1
ATOM 767 O O . ALA A 1 100 ? -1.096 -8.920 -2.591 1.00 98.31 100 ALA A O 1
ATOM 768 N N . GLU A 1 101 ? 0.628 -9.052 -4.016 1.00 98.25 101 GLU A N 1
ATOM 769 C CA . GLU A 1 101 ? 1.657 -9.185 -2.977 1.00 98.25 101 GLU A CA 1
ATOM 770 C C . GLU A 1 101 ? 1.717 -7.960 -2.059 1.00 98.25 101 GLU A C 1
ATOM 772 O O . GLU A 1 101 ? 1.695 -8.104 -0.833 1.00 98.25 101 GLU A O 1
ATOM 777 N N . VAL A 1 102 ? 1.718 -6.750 -2.623 1.00 97.94 102 VAL A N 1
ATOM 778 C CA . VAL A 1 102 ? 1.721 -5.502 -1.842 1.00 97.94 102 VAL A CA 1
ATOM 779 C C . VAL A 1 102 ? 0.450 -5.389 -0.985 1.00 97.94 102 VAL A C 1
ATOM 781 O O . VAL A 1 102 ? 0.510 -4.978 0.177 1.00 97.94 102 VAL A O 1
ATOM 784 N N . VAL A 1 103 ? -0.702 -5.843 -1.494 1.00 98.69 103 VAL A N 1
ATOM 785 C CA . VAL A 1 103 ? -1.947 -5.957 -0.713 1.00 98.69 103 VAL A CA 1
ATOM 786 C C . VAL A 1 103 ? -1.807 -6.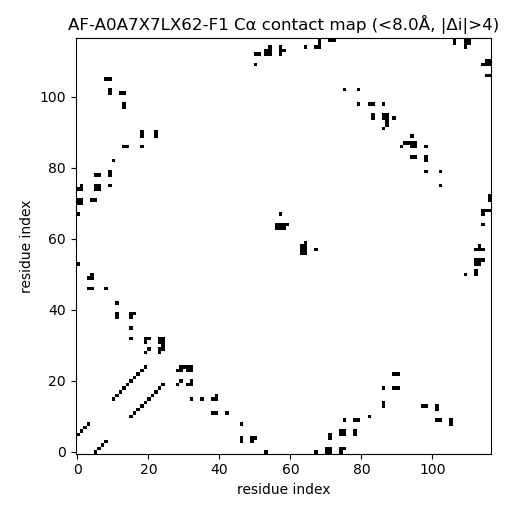955 0.444 1.00 98.69 103 VAL A C 1
ATOM 788 O O . VAL A 1 103 ? -2.261 -6.667 1.555 1.00 98.69 103 VAL A O 1
ATOM 791 N N . GLN A 1 104 ? -1.148 -8.099 0.244 1.00 98.56 104 GLN A N 1
ATOM 792 C CA . GLN A 1 104 ? -0.896 -9.055 1.330 1.00 98.56 104 GLN A CA 1
ATOM 793 C C . GLN A 1 104 ? 0.033 -8.476 2.403 1.00 98.56 104 GLN A C 1
ATOM 795 O O . GLN A 1 104 ? -0.235 -8.620 3.600 1.00 98.56 104 GLN A O 1
ATOM 800 N N . GLN A 1 105 ? 1.087 -7.765 2.000 1.00 98.19 105 GLN A N 1
ATOM 801 C CA . GLN A 1 105 ? 1.983 -7.073 2.931 1.00 98.19 105 GLN A CA 1
ATOM 802 C C . GLN A 1 105 ? 1.230 -6.016 3.750 1.00 98.19 105 GLN A C 1
ATOM 804 O O . GLN A 1 105 ? 1.398 -5.932 4.971 1.00 98.19 105 GLN A O 1
ATOM 809 N N . PHE A 1 106 ? 0.346 -5.253 3.101 1.00 98.56 106 PHE A N 1
ATOM 810 C CA . PHE A 1 106 ? -0.535 -4.301 3.768 1.00 98.56 106 PHE A CA 1
ATOM 811 C C . PHE A 1 106 ? -1.444 -4.984 4.801 1.00 98.56 106 PHE A C 1
ATOM 813 O O . PHE A 1 106 ? -1.502 -4.537 5.950 1.00 98.56 106 PHE A O 1
ATOM 820 N N . ASN A 1 107 ? -2.103 -6.089 4.436 1.00 98.62 107 ASN A N 1
ATOM 821 C CA . ASN A 1 107 ? -2.975 -6.840 5.345 1.00 98.62 107 ASN A CA 1
ATOM 822 C C . ASN A 1 107 ? -2.203 -7.356 6.566 1.00 98.62 107 ASN A C 1
ATOM 824 O O . ASN A 1 107 ? -2.645 -7.186 7.703 1.00 98.62 107 ASN A O 1
ATOM 828 N N . ALA A 1 108 ? -1.006 -7.908 6.354 1.00 98.56 108 ALA A N 1
ATOM 829 C CA . ALA A 1 108 ? -0.138 -8.357 7.438 1.00 98.56 108 ALA A CA 1
ATOM 830 C C . ALA A 1 108 ? 0.281 -7.202 8.368 1.00 98.56 108 ALA A C 1
ATOM 832 O O . ALA A 1 108 ? 0.356 -7.380 9.589 1.00 98.56 108 ALA A O 1
ATOM 833 N N . ARG A 1 109 ? 0.529 -6.004 7.821 1.00 97.94 109 ARG A N 1
ATOM 834 C CA . ARG A 1 109 ? 0.839 -4.800 8.610 1.00 97.94 109 ARG A CA 1
ATOM 835 C C . ARG A 1 109 ? -0.358 -4.354 9.451 1.00 97.94 109 ARG A C 1
ATOM 837 O O . ARG A 1 109 ? -0.195 -4.108 10.644 1.00 97.94 109 ARG A O 1
ATOM 844 N N . MET A 1 110 ? -1.558 -4.303 8.872 1.00 98.44 110 MET A N 1
ATOM 845 C CA . MET A 1 110 ? -2.775 -3.920 9.603 1.00 98.44 110 MET A CA 1
ATOM 846 C C . MET A 1 110 ? -3.132 -4.928 10.698 1.00 98.44 110 MET A C 1
ATOM 848 O O . MET A 1 110 ? -3.485 -4.521 11.806 1.00 98.44 110 MET A O 1
ATOM 852 N N . ALA A 1 111 ? -2.915 -6.225 10.454 1.00 98.31 111 ALA A N 1
ATOM 853 C CA . ALA A 1 111 ? -3.090 -7.256 11.472 1.00 98.31 111 ALA A CA 1
ATOM 854 C C . ALA A 1 111 ? -2.166 -7.024 12.681 1.00 98.31 111 ALA A C 1
ATOM 856 O O . ALA A 1 111 ? -2.613 -7.109 13.825 1.00 98.31 111 ALA A O 1
ATOM 857 N N . LYS A 1 112 ? -0.899 -6.639 12.453 1.00 97.62 112 LYS A N 1
ATOM 858 C CA . LYS A 1 112 ? 0.034 -6.245 13.530 1.00 97.62 112 LYS A CA 1
ATOM 859 C C . LYS A 1 112 ? -0.401 -4.969 14.258 1.00 97.62 112 LYS A C 1
ATOM 861 O O . LYS A 1 112 ? -0.141 -4.835 15.453 1.00 97.62 112 LYS A O 1
ATOM 866 N N . ALA A 1 113 ? -1.078 -4.058 13.562 1.00 96.69 113 ALA A N 1
ATOM 867 C CA . ALA A 1 113 ? -1.704 -2.877 14.151 1.00 96.69 113 ALA A CA 1
ATOM 868 C C . ALA A 1 113 ? -3.046 -3.188 14.849 1.00 96.69 113 ALA A C 1
ATOM 870 O O . ALA A 1 113 ? -3.671 -2.287 15.393 1.00 96.69 113 ALA A O 1
ATOM 871 N N . GLY A 1 114 ? -3.487 -4.449 14.892 1.00 96.75 114 GLY A N 1
ATOM 872 C CA . GLY A 1 114 ? -4.675 -4.873 15.635 1.00 96.75 114 GLY A CA 1
ATOM 873 C C . GLY A 1 114 ? -5.970 -4.921 14.823 1.00 96.75 114 GLY A C 1
ATOM 874 O O . GLY A 1 114 ? -7.022 -5.172 15.417 1.00 96.75 114 GLY A O 1
ATOM 875 N N . VAL A 1 115 ? -5.911 -4.742 13.497 1.00 97.12 115 VAL A N 1
ATOM 876 C CA . VAL A 1 115 ? -7.067 -4.832 12.589 1.00 97.12 115 VAL A CA 1
ATOM 877 C C . VAL A 1 115 ? -6.834 -5.912 11.530 1.00 97.12 115 VAL A C 1
ATOM 879 O O . VAL A 1 115 ? -5.999 -5.756 10.645 1.00 97.12 115 VAL A O 1
ATOM 882 N N . THR A 1 116 ? -7.573 -7.016 11.612 1.00 94.44 116 THR A N 1
ATOM 883 C CA . THR A 1 116 ? -7.534 -8.099 10.614 1.00 94.44 116 THR A CA 1
ATOM 884 C C . THR A 1 116 ? -8.499 -7.777 9.468 1.00 94.44 116 THR A C 1
ATOM 886 O O . THR A 1 116 ? -9.628 -7.367 9.741 1.00 94.44 116 THR A O 1
ATOM 889 N N . LEU A 1 117 ? -8.044 -7.932 8.218 1.00 91.94 117 LEU A N 1
ATOM 890 C CA . LEU A 1 117 ? -8.731 -7.546 6.972 1.00 91.94 117 LEU A CA 1
ATOM 891 C C . LEU A 1 117 ? -8.791 -8.692 5.957 1.00 91.94 117 LEU A C 1
ATOM 893 O O . LEU A 1 117 ? -8.104 -9.710 6.194 1.00 91.94 117 LEU A O 1
#

Sequence (117 aa):
VAQNVALDGLLYPLVYETIVDDVLSSQGGTAVAMLTQFMTDWFAETRKWVDATVKIAAAESPENKEVMACWLSQWRDRSASALLPVARIALGDRADEVVAEVVQQFNARMAKAGVTL

Radius of gyration: 15.01 Å; Cα contacts (8 Å, |Δ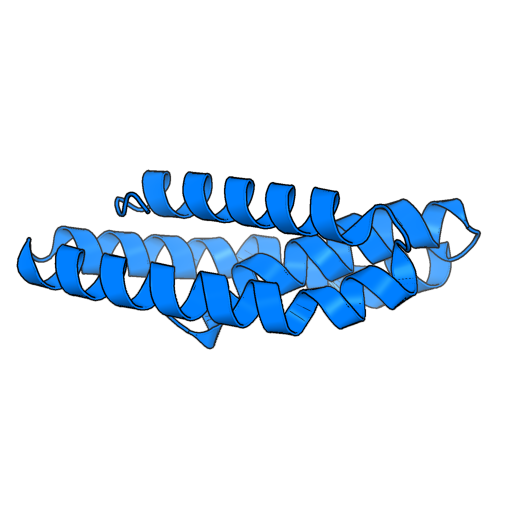i|>4): 127; chains: 1; bounding box: 37×21×40 Å

Solvent-accessible surface area (backbone atoms only — not comparable to full-atom values): 6076 Å² total; per-residue (Å²): 97,56,57,78,45,26,34,48,49,42,47,47,54,50,48,47,49,48,44,29,56,46,53,34,32,76,72,74,34,46,69,55,32,69,74,45,44,65,59,53,54,50,45,69,55,51,50,54,59,50,43,50,50,50,27,52,52,34,66,74,35,74,68,44,30,52,54,48,35,53,50,48,50,56,28,34,56,52,33,51,63,66,42,44,66,59,37,34,75,80,48,48,88,50,18,68,59,52,54,50,51,43,50,50,53,41,42,56,51,36,38,74,28,67,40,73,116

pLDDT: mean 97.09, std 1.93, range [91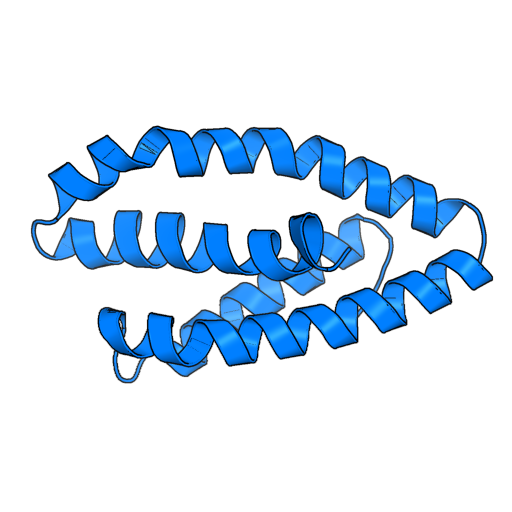.81, 98.81]

InterPro domains:
  IPR003430 Propane/methane/phenol/toluene hydroxylase [PF02332] (1-60)
  IPR009078 Ferritin-like superfamily [SSF47240] (1-115)
  IPR012348 Ribonucleotide reductase-like [G3DSA:1.10.620.20] (1-117)

Mean predicted aligned error: 2.28 Å